Protein AF-A0A392MMM8-F1 (afdb_monomer)

Organism: NCBI:txid97028

pLDDT: mean 89.86, std 9.11, range [58.25, 98.06]

Solvent-accessible surface area (backbone atoms only — not comparable to full-atom values): 5912 Å² total; per-residue (Å²): 142,62,89,81,40,81,84,55,90,75,77,69,60,66,62,48,51,61,77,39,55,97,71,73,77,88,73,66,62,44,59,53,42,71,32,59,6,75,47,90,82,71,50,69,66,60,57,74,60,27,77,35,79,37,63,46,65,84,21,32,67,73,41,87,71,28,51,71,93,57,25,63,80,56,54,78,74,56,62,75,83,40,67,76,53,63,73,45,84,57,84,121

Sequence (92 aa):
MNEDQSIWKSGTLPPGLITFYSTTKSLDKSWHVLGLGYNPSISMDEINNAAVIHYNGNMKPWLDIALNQYKNLWTKYVDSDMEFVQMCNFGL

InterPro domains:
  IPR002495 Glycosyl transferase, family 8 [PF01501] (2-66)
  IPR029044 Nucleotide-diphospho-sugar transferases [G3DSA:3.90.550.10] (1-84)
  IPR029044 Nucleotide-diphospho-sugar transferases [SSF53448] (4-89)
  IPR029993 Plant galacturonosyltransferase GAUT [PTHR32116] (1-90)

Foldseek 3Di:
DCPPCPVHDDDPVVVVCVVCPVNDDDDDCLAEAEDQQPDPPDDVVSVVSHPDYDNPHDQDLQDPSGDPVCNCVPVVPDDPVDPVSVPRPRVD

Radius of gyration: 16.94 Å; Cα contacts (8 Å, |Δi|>4): 90; chains: 1; bounding box: 29×40×47 Å

Secondary structure (DSSP, 8-state):
--TTSSS-SS-SHHHHHHHTTT---PPPGGG-EE-TTT-TT--HHHHHT-S-EE--SS--TTSTTS-HHHHHHHHTTS-TT-HHHHTS----

Mean predicted aligned error: 5.74 Å

Structure (mmCIF, N/CA/C/O backbone):
data_AF-A0A392MMM8-F1
#
_entry.id   AF-A0A392MMM8-F1
#
loop_
_atom_site.group_PDB
_atom_site.id
_atom_site.type_symbol
_atom_site.label_atom_id
_atom_site.label_alt_id
_atom_site.label_comp_id
_atom_site.label_asym_id
_atom_site.label_entity_id
_atom_site.label_seq_id
_atom_site.pdbx_PDB_ins_code
_atom_site.Cartn_x
_atom_site.Cartn_y
_atom_site.Cartn_z
_atom_site.occupancy
_atom_site.B_iso_or_equiv
_atom_site.auth_seq_id
_atom_site.auth_comp_id
_atom_site.auth_asym_id
_atom_site.auth_atom_id
_atom_site.pdbx_PDB_model_num
ATOM 1 N N . MET A 1 1 ? -6.155 25.485 9.460 1.00 67.69 1 MET A N 1
ATOM 2 C CA . MET A 1 1 ? -6.142 24.591 10.652 1.00 67.69 1 MET A CA 1
ATOM 3 C C . MET A 1 1 ? -4.932 23.639 10.709 1.00 67.69 1 MET A C 1
ATOM 5 O O . MET A 1 1 ? -4.704 23.074 11.761 1.00 67.69 1 MET A O 1
ATOM 9 N N . ASN A 1 2 ? -4.123 23.482 9.651 1.00 80.88 2 ASN A N 1
ATOM 10 C CA . ASN A 1 2 ? -2.811 22.802 9.705 1.00 80.88 2 ASN A CA 1
ATOM 11 C C . ASN A 1 2 ? -1.913 23.355 8.580 1.00 80.88 2 ASN A C 1
ATOM 13 O O . ASN A 1 2 ? -1.469 22.618 7.705 1.00 80.88 2 ASN A O 1
ATOM 17 N N . GLU A 1 3 ? -1.783 24.682 8.514 1.00 78.94 3 GLU A N 1
ATOM 18 C CA . GLU A 1 3 ? -1.109 25.374 7.398 1.00 78.94 3 GLU A CA 1
ATOM 19 C C . GLU A 1 3 ? 0.405 25.142 7.390 1.00 78.94 3 GLU A C 1
ATOM 21 O O . GLU A 1 3 ? 1.014 25.083 6.328 1.00 78.94 3 GLU A O 1
ATOM 26 N N . ASP A 1 4 ? 0.995 24.931 8.564 1.00 85.31 4 ASP A N 1
ATOM 27 C CA . ASP A 1 4 ? 2.424 24.696 8.773 1.00 85.31 4 ASP A CA 1
ATOM 28 C C . ASP A 1 4 ? 2.791 23.206 8.921 1.00 85.31 4 ASP A C 1
ATOM 30 O O . ASP A 1 4 ? 3.949 22.878 9.165 1.00 8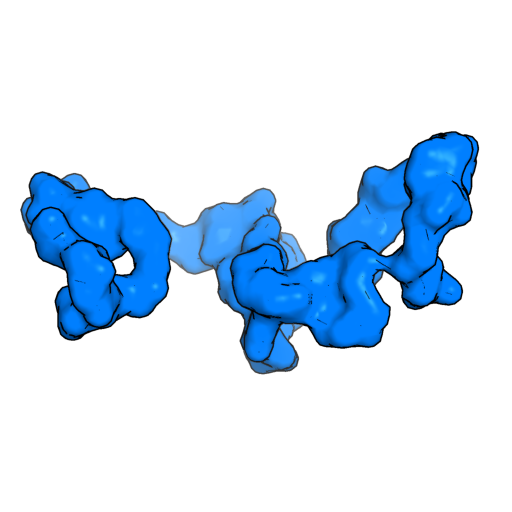5.31 4 ASP A O 1
ATOM 34 N N . GLN A 1 5 ? 1.818 22.293 8.781 1.00 76.44 5 GLN A N 1
ATOM 35 C CA . GLN A 1 5 ? 1.980 20.845 8.997 1.00 76.44 5 GLN A CA 1
ATOM 36 C C . GLN A 1 5 ? 2.503 20.460 10.395 1.00 76.44 5 GLN A C 1
ATOM 38 O O . GLN A 1 5 ? 3.009 19.348 10.585 1.00 76.44 5 GLN A O 1
ATOM 43 N N . SER A 1 6 ? 2.365 21.347 11.386 1.00 80.06 6 SER A N 1
ATOM 44 C CA . SER A 1 6 ? 2.838 21.108 12.756 1.00 80.06 6 SER A CA 1
ATOM 45 C C . SER A 1 6 ? 2.041 20.026 13.487 1.00 80.06 6 SER A C 1
ATOM 47 O O . SER A 1 6 ? 2.577 19.357 14.371 1.00 80.06 6 SER A O 1
ATOM 49 N N . ILE A 1 7 ? 0.777 19.818 13.104 1.00 74.19 7 ILE A N 1
ATOM 50 C CA . ILE A 1 7 ? -0.135 18.889 13.780 1.00 74.19 7 ILE A CA 1
ATOM 51 C C . ILE A 1 7 ? -0.135 17.518 13.088 1.00 74.19 7 ILE A C 1
ATOM 53 O O . ILE A 1 7 ? -0.198 16.480 13.747 1.00 74.19 7 ILE A O 1
ATOM 57 N N . TRP A 1 8 ? -0.026 17.486 11.755 1.00 76.00 8 TRP A N 1
ATOM 58 C CA . TRP A 1 8 ? 0.169 16.255 10.981 1.00 76.00 8 TRP A CA 1
ATOM 59 C C . TRP A 1 8 ? 0.845 16.520 9.634 1.00 76.00 8 TRP A C 1
ATOM 61 O O . TRP A 1 8 ? 0.626 17.550 8.996 1.00 76.00 8 TRP A O 1
ATOM 71 N N . LYS A 1 9 ? 1.627 15.535 9.169 1.00 65.56 9 LYS A N 1
ATOM 72 C CA . LYS A 1 9 ? 2.445 15.648 7.950 1.00 65.56 9 LYS A CA 1
ATOM 73 C C . LYS A 1 9 ? 1.652 15.529 6.643 1.00 65.56 9 LYS A C 1
ATOM 75 O O . LYS A 1 9 ? 2.071 16.097 5.644 1.00 65.56 9 LYS A O 1
ATOM 80 N N . SER A 1 10 ? 0.539 14.783 6.608 1.00 66.62 10 SER A N 1
ATOM 81 C CA . SER A 1 10 ? -0.339 14.694 5.426 1.00 66.62 10 SER A CA 1
ATOM 82 C C . SER A 1 10 ? -1.618 13.884 5.684 1.00 66.62 10 SER A C 1
ATOM 84 O O . SER A 1 10 ? -1.679 13.099 6.630 1.00 66.62 10 SER A O 1
ATOM 86 N N . GLY A 1 11 ? -2.600 14.025 4.787 1.00 69.69 11 GLY A N 1
ATOM 87 C CA . GLY A 1 11 ? -3.802 13.188 4.714 1.00 69.69 11 GLY A CA 1
ATOM 88 C C . GLY A 1 11 ? -5.016 13.714 5.485 1.00 69.69 11 GLY A C 1
ATOM 89 O O . GLY A 1 11 ? -4.911 14.526 6.400 1.00 69.69 11 GLY A O 1
ATOM 90 N N . THR A 1 12 ? -6.196 13.225 5.104 1.00 72.06 12 THR A N 1
ATOM 91 C CA . THR A 1 12 ? -7.490 13.534 5.744 1.00 72.06 12 THR A CA 1
ATOM 92 C C . THR A 1 12 ? -7.772 12.673 6.977 1.00 72.06 12 THR A C 1
ATOM 94 O O . THR A 1 12 ? -8.730 12.928 7.706 1.00 72.06 12 THR A O 1
ATOM 97 N N . LEU A 1 13 ? -6.930 11.665 7.230 1.00 81.94 13 LEU A N 1
ATOM 98 C CA . LEU A 1 13 ? -7.124 10.696 8.303 1.00 81.94 13 LEU A CA 1
ATOM 99 C C . LEU A 1 13 ? -7.069 11.330 9.707 1.00 81.94 13 LEU A C 1
ATOM 101 O O . LEU A 1 13 ? -7.980 11.053 10.485 1.00 81.94 13 LEU A O 1
ATOM 105 N N . PRO A 1 14 ? -6.095 12.202 10.054 1.00 84.88 14 PRO A N 1
ATOM 106 C CA . PRO A 1 14 ? -6.047 12.786 11.396 1.00 84.88 14 PRO A CA 1
ATOM 107 C C . PRO A 1 14 ? -7.270 13.662 11.728 1.00 84.88 14 PRO A C 1
ATOM 109 O O . PRO A 1 14 ? -7.874 13.428 12.774 1.00 84.88 14 PRO A O 1
ATOM 112 N N . PRO A 1 15 ? -7.726 14.586 10.851 1.00 85.88 15 PRO A N 1
ATOM 113 C CA . PRO A 1 15 ? -8.984 15.302 11.067 1.00 85.88 15 PRO A CA 1
ATOM 114 C C . PRO A 1 15 ? -10.193 14.376 11.221 1.00 85.88 15 PRO A C 1
ATOM 116 O O . PRO A 1 15 ? -10.984 14.564 12.139 1.00 85.88 15 PRO A O 1
ATOM 119 N N . GLY A 1 16 ? -10.314 13.347 10.372 1.00 87.62 16 GLY A N 1
ATOM 120 C CA . GLY A 1 16 ? -11.420 12.390 10.450 1.00 87.62 16 GLY A CA 1
ATOM 121 C C . GLY A 1 16 ? -11.462 11.639 11.784 1.00 87.62 16 GLY A C 1
ATOM 122 O O . GLY A 1 16 ? -12.523 11.523 12.390 1.00 87.62 16 GLY A O 1
ATOM 123 N N . LEU A 1 17 ? -10.311 11.187 12.289 1.00 87.62 17 LEU A N 1
ATOM 124 C CA . LEU A 1 17 ? -10.228 10.507 13.587 1.00 87.62 17 LEU A CA 1
ATOM 125 C C . LEU A 1 17 ? -10.608 11.417 14.763 1.00 87.62 17 LEU A C 1
ATOM 127 O O . LEU A 1 17 ? -11.186 10.930 15.731 1.00 87.62 17 LEU A O 1
ATOM 131 N N . ILE A 1 18 ? -10.316 12.719 14.679 1.00 89.00 18 ILE A N 1
ATOM 132 C CA . ILE A 1 18 ? -10.749 13.703 15.683 1.00 89.00 18 ILE A CA 1
ATOM 133 C C . ILE A 1 18 ? -12.266 13.907 15.600 1.00 89.00 18 ILE A C 1
ATOM 135 O O . ILE A 1 18 ? -12.943 13.853 16.624 1.00 89.00 18 ILE A O 1
ATOM 139 N N . THR A 1 19 ? -12.811 14.106 14.395 1.00 92.56 19 THR A N 1
ATOM 140 C CA . THR A 1 19 ? -14.258 14.281 14.181 1.00 92.56 19 THR A CA 1
ATOM 141 C C . THR A 1 19 ? -15.062 13.091 14.700 1.00 92.56 19 THR A C 1
ATOM 143 O O . THR A 1 19 ? -16.108 13.284 15.313 1.00 92.56 19 THR A O 1
ATOM 146 N N . PHE A 1 20 ? -14.561 11.872 14.493 1.00 92.25 20 PHE A N 1
ATOM 147 C CA . PHE A 1 20 ? -15.202 10.631 14.931 1.00 92.25 20 PHE A CA 1
ATOM 148 C C . PHE A 1 20 ? -14.561 10.044 16.193 1.00 92.25 20 PHE A C 1
ATOM 150 O O . PHE A 1 20 ? -14.612 8.830 16.420 1.00 92.25 20 PHE A O 1
ATOM 157 N N . TYR A 1 21 ? -13.951 10.877 17.038 1.00 91.06 21 TYR A N 1
ATOM 158 C CA . TYR A 1 21 ? -13.380 10.399 18.292 1.00 91.06 21 TYR A CA 1
ATOM 159 C C . TYR A 1 21 ? -14.438 9.630 19.099 1.00 91.06 21 TYR A C 1
ATOM 161 O O . TYR A 1 21 ? -15.610 10.002 19.099 1.00 91.06 21 TYR A O 1
ATOM 169 N N . SER A 1 22 ? -14.024 8.502 19.688 1.00 93.88 22 SER A N 1
ATOM 170 C CA . SER A 1 22 ? -14.865 7.517 20.397 1.00 93.88 22 SER A CA 1
ATOM 171 C C . SER A 1 22 ? -16.084 6.952 19.643 1.00 93.88 22 SER A C 1
ATOM 173 O O . SER A 1 22 ? -16.849 6.184 20.223 1.00 93.88 22 SER A O 1
ATOM 175 N N . THR A 1 23 ? -16.244 7.250 18.350 1.00 95.75 23 THR A N 1
ATOM 176 C CA . THR A 1 23 ? -17.353 6.767 17.503 1.00 95.75 23 THR A CA 1
ATOM 177 C C . THR A 1 23 ? -16.871 5.913 16.326 1.00 95.75 23 THR A C 1
ATOM 179 O O . THR A 1 23 ? -17.634 5.601 15.414 1.00 95.75 23 THR A O 1
ATOM 182 N N . THR A 1 24 ? -15.606 5.483 16.354 1.00 93.00 24 THR A N 1
ATOM 183 C CA . THR A 1 24 ? -15.026 4.563 15.368 1.00 93.00 24 THR A CA 1
ATOM 184 C C . THR A 1 24 ? -15.128 3.106 15.815 1.00 93.00 24 THR A C 1
AT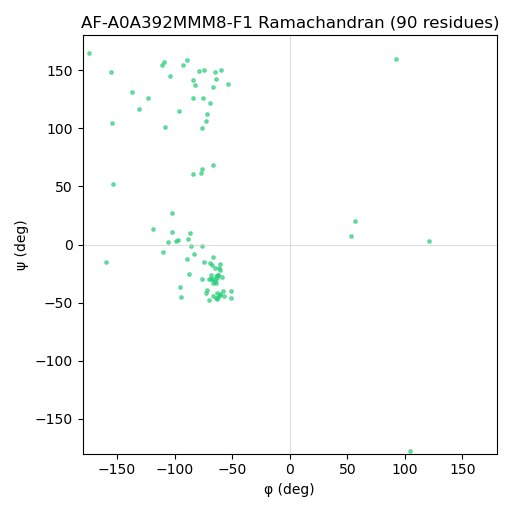OM 186 O O . THR A 1 24 ? -15.166 2.790 17.004 1.00 93.00 24 THR A O 1
ATOM 189 N N . LYS A 1 25 ? -15.133 2.192 14.839 1.00 92.56 25 LYS A N 1
ATOM 190 C CA . LYS A 1 25 ? -15.015 0.748 15.060 1.00 92.56 25 LYS A CA 1
ATOM 191 C C . LYS A 1 25 ? -13.823 0.224 14.272 1.00 92.56 25 LYS A C 1
ATOM 193 O O . LYS A 1 25 ? -13.752 0.433 13.064 1.00 92.56 25 LYS A O 1
ATOM 198 N N . SER A 1 26 ? -12.906 -0.467 14.948 1.00 91.81 26 SER A N 1
ATOM 199 C CA . SER A 1 26 ? -11.797 -1.128 14.258 1.00 91.81 26 SER A CA 1
ATOM 200 C C . SER A 1 26 ? -12.326 -2.269 13.396 1.00 91.81 26 SER A C 1
ATOM 202 O O . SER A 1 26 ? -13.155 -3.063 13.847 1.00 91.81 26 SER A O 1
ATOM 204 N N . LEU A 1 27 ? -11.819 -2.360 12.170 1.00 92.69 27 LEU A N 1
ATOM 205 C CA . LEU A 1 27 ? -11.978 -3.538 11.326 1.00 92.69 27 LEU A CA 1
ATOM 206 C C . LEU A 1 27 ? -10.826 -4.511 11.581 1.00 92.69 27 LEU A C 1
ATOM 208 O O . LEU A 1 27 ? -9.771 -4.120 12.088 1.00 92.69 27 LEU A O 1
ATOM 212 N N . ASP A 1 28 ? -11.050 -5.779 11.243 1.00 95.69 28 ASP A N 1
ATOM 213 C CA . ASP A 1 28 ? -9.973 -6.762 11.204 1.00 95.69 28 ASP A CA 1
ATOM 214 C C . ASP A 1 28 ? -8.952 -6.371 10.126 1.00 95.69 28 ASP A C 1
ATOM 216 O O . ASP A 1 28 ? -9.323 -5.866 9.064 1.00 95.69 28 ASP A O 1
ATOM 220 N N . LYS A 1 29 ? -7.662 -6.593 10.392 1.00 91.31 29 LYS A N 1
ATOM 221 C CA . LYS A 1 29 ? -6.581 -6.185 9.482 1.00 91.31 29 LYS A CA 1
ATOM 222 C C . LYS A 1 29 ? -6.650 -6.885 8.123 1.00 91.31 29 LYS A C 1
ATOM 224 O O . LYS A 1 29 ? -6.207 -6.300 7.139 1.00 91.31 29 LYS A O 1
ATOM 229 N N . SER A 1 30 ? -7.243 -8.077 8.048 1.00 96.00 30 SER A N 1
ATOM 230 C CA . SER A 1 30 ? -7.480 -8.772 6.776 1.00 96.00 30 SER A CA 1
ATOM 231 C C . SER A 1 30 ? -8.379 -7.980 5.822 1.00 96.00 30 SER A C 1
ATOM 233 O O . SER A 1 30 ? -8.295 -8.165 4.615 1.00 96.00 30 SER A O 1
ATOM 235 N N . TRP A 1 31 ? -9.194 -7.033 6.296 1.00 97.75 31 TRP A N 1
ATOM 236 C CA . TRP A 1 31 ? -9.967 -6.185 5.384 1.00 97.75 31 TRP A CA 1
ATOM 237 C C . TRP A 1 31 ? -9.083 -5.267 4.542 1.00 97.75 31 TRP A C 1
ATOM 239 O O . TRP A 1 31 ? -9.430 -4.960 3.400 1.00 97.75 31 TRP A O 1
ATOM 249 N N . HIS A 1 32 ? -7.957 -4.807 5.094 1.00 96.88 32 HIS A N 1
ATOM 250 C CA . HIS A 1 32 ? -7.121 -3.811 4.440 1.00 96.88 32 HIS A CA 1
ATOM 251 C C . HIS A 1 32 ? -5.662 -3.890 4.897 1.00 96.88 32 HIS A C 1
ATOM 253 O O . HIS A 1 32 ? -5.296 -3.395 5.964 1.00 96.88 32 HIS A O 1
ATOM 259 N N . VAL A 1 33 ? -4.810 -4.442 4.034 1.00 97.38 33 VAL A N 1
ATOM 260 C CA . VAL A 1 33 ? -3.357 -4.453 4.228 1.00 97.38 33 VAL A CA 1
ATOM 261 C C . VAL A 1 33 ? -2.739 -3.282 3.471 1.00 97.38 33 VAL A C 1
ATOM 263 O O . VAL A 1 33 ? -2.775 -3.201 2.244 1.00 97.38 33 VAL A O 1
ATOM 266 N N . LEU A 1 34 ? -2.161 -2.348 4.216 1.00 95.00 34 LEU A N 1
ATOM 267 C CA . LEU A 1 34 ? -1.445 -1.187 3.699 1.00 95.00 34 LEU A CA 1
ATOM 268 C C . LEU A 1 34 ? 0.060 -1.312 3.946 1.00 95.00 34 LEU A C 1
ATOM 270 O O . LEU A 1 34 ? 0.500 -1.968 4.884 1.00 95.00 34 LEU A O 1
ATOM 274 N N .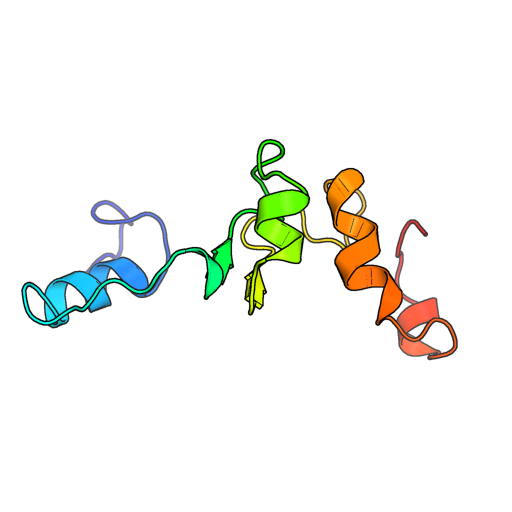 GLY A 1 35 ? 0.839 -0.607 3.140 1.00 95.56 35 GLY A N 1
ATOM 275 C CA . GLY A 1 35 ? 2.274 -0.394 3.309 1.00 95.56 35 GLY A CA 1
ATOM 276 C C . GLY A 1 35 ? 3.097 -0.897 2.132 1.00 95.56 35 GLY A C 1
ATOM 277 O O . GLY A 1 35 ? 4.316 -0.779 2.163 1.00 95.56 35 GLY A O 1
ATOM 278 N N . LEU A 1 36 ? 2.470 -1.415 1.071 1.00 97.19 36 LEU A N 1
ATOM 279 C CA . LEU A 1 36 ? 3.191 -2.071 -0.026 1.00 97.19 36 LEU A CA 1
ATOM 280 C C . LEU A 1 36 ? 4.083 -1.109 -0.837 1.00 97.19 36 LEU A C 1
ATOM 282 O O . LEU A 1 36 ? 4.893 -1.563 -1.636 1.00 97.19 36 LEU A O 1
ATOM 286 N N . GLY A 1 37 ? 3.969 0.209 -0.638 1.00 96.50 37 GLY A N 1
ATOM 287 C CA . GLY A 1 37 ? 4.843 1.213 -1.255 1.00 96.50 37 GLY A CA 1
ATOM 288 C C . GLY A 1 37 ? 5.931 1.783 -0.335 1.00 96.50 37 GLY A C 1
ATOM 289 O O . GLY A 1 37 ? 6.523 2.804 -0.694 1.00 96.50 37 GLY A O 1
ATOM 290 N N . TYR A 1 38 ? 6.170 1.203 0.851 1.00 96.00 38 TYR A N 1
ATOM 291 C CA . TYR A 1 38 ? 7.309 1.576 1.717 1.00 96.00 38 TYR A CA 1
ATOM 292 C C . TYR A 1 38 ? 7.727 0.533 2.771 1.00 96.00 38 TYR A C 1
ATOM 294 O O . TYR A 1 38 ? 8.797 0.680 3.355 1.00 96.00 38 TYR A O 1
ATOM 302 N N . ASN A 1 39 ? 6.909 -0.479 3.073 1.00 96.94 39 ASN A N 1
ATOM 303 C CA . ASN A 1 39 ? 7.166 -1.462 4.126 1.00 96.94 39 ASN A CA 1
ATOM 304 C C . ASN A 1 39 ? 7.522 -2.839 3.527 1.00 96.94 39 ASN A C 1
ATOM 306 O O . ASN A 1 39 ? 6.621 -3.590 3.136 1.00 96.94 39 ASN A O 1
ATOM 310 N N . PRO A 1 40 ? 8.812 -3.215 3.477 1.00 95.75 40 PRO A N 1
ATOM 311 C CA . PRO A 1 40 ? 9.243 -4.502 2.935 1.00 95.75 40 PRO A CA 1
ATOM 312 C C . PRO A 1 40 ? 8.992 -5.690 3.881 1.00 95.75 40 PRO A C 1
ATOM 314 O O . PRO A 1 40 ? 9.299 -6.819 3.515 1.00 95.75 40 PRO A O 1
ATOM 317 N N . SER A 1 41 ? 8.445 -5.467 5.079 1.00 97.12 41 SER A N 1
ATOM 318 C CA . SER A 1 41 ? 8.264 -6.516 6.092 1.00 97.12 41 SER A CA 1
ATOM 319 C C . SER A 1 41 ? 6.862 -7.134 6.116 1.00 97.12 41 SER A C 1
ATOM 321 O O . SER A 1 41 ? 6.579 -7.936 7.001 1.00 97.12 41 SER A O 1
ATOM 323 N N . ILE A 1 42 ? 5.968 -6.751 5.199 1.00 97.19 42 ILE A N 1
ATOM 324 C CA . ILE A 1 42 ? 4.616 -7.322 5.112 1.00 97.19 42 ILE A CA 1
ATOM 325 C C . ILE A 1 42 ? 4.723 -8.711 4.491 1.00 97.19 42 ILE A C 1
ATOM 327 O O . ILE A 1 42 ? 5.292 -8.883 3.411 1.00 97.19 42 ILE A O 1
ATOM 331 N N . SER A 1 43 ? 4.176 -9.708 5.177 1.00 96.75 43 SER A N 1
ATOM 332 C CA . SER A 1 43 ? 4.258 -11.089 4.710 1.00 96.75 43 SER A CA 1
ATOM 333 C C . SER A 1 43 ? 3.319 -11.343 3.526 1.00 96.75 43 SER A C 1
ATOM 335 O O . SER A 1 43 ? 2.241 -10.754 3.414 1.00 96.75 43 SER A O 1
ATOM 337 N N . MET A 1 44 ? 3.699 -12.276 2.650 1.00 96.38 44 MET A N 1
ATOM 338 C CA . MET A 1 44 ? 2.805 -12.724 1.578 1.00 96.38 44 MET A CA 1
ATOM 339 C C . MET A 1 44 ? 1.552 -13.420 2.123 1.00 96.38 44 MET A C 1
ATOM 341 O O . MET A 1 44 ? 0.506 -13.343 1.490 1.00 96.38 44 MET A O 1
ATOM 345 N N . ASP A 1 45 ? 1.624 -14.035 3.305 1.00 97.38 45 ASP A N 1
ATOM 346 C CA . ASP A 1 45 ? 0.463 -14.643 3.959 1.00 97.38 45 ASP A CA 1
ATOM 347 C C . ASP A 1 45 ? -0.567 -13.588 4.374 1.00 97.38 45 ASP A C 1
ATOM 349 O O . ASP A 1 45 ? -1.755 -13.752 4.101 1.00 97.38 45 ASP A O 1
ATOM 353 N N . GLU A 1 46 ? -0.139 -12.470 4.968 1.00 97.12 46 GLU A N 1
ATOM 354 C CA . GLU A 1 46 ? -1.037 -11.343 5.259 1.00 97.12 46 GLU A CA 1
ATOM 355 C C . GLU A 1 46 ? -1.665 -10.782 3.979 1.00 97.12 46 GLU A C 1
ATOM 357 O O . GLU A 1 46 ? -2.864 -10.515 3.951 1.00 97.12 46 GLU A O 1
ATOM 362 N N . ILE A 1 47 ? -0.876 -10.646 2.909 1.00 97.62 47 ILE A N 1
ATOM 363 C CA . ILE A 1 47 ? -1.339 -10.170 1.597 1.00 97.62 47 ILE A CA 1
ATOM 364 C C . ILE A 1 47 ? -2.380 -11.116 0.990 1.00 97.62 47 ILE A C 1
ATOM 366 O O . ILE A 1 47 ? -3.405 -10.657 0.492 1.00 97.62 47 ILE A O 1
ATOM 370 N N . ASN A 1 48 ? -2.138 -12.425 1.031 1.00 96.62 48 ASN A N 1
ATOM 371 C CA . ASN A 1 48 ? -3.033 -13.429 0.453 1.00 96.62 48 ASN A CA 1
ATOM 372 C C . ASN A 1 48 ? -4.359 -13.534 1.216 1.00 96.62 48 ASN A C 1
ATOM 374 O O . ASN A 1 48 ? -5.383 -13.853 0.617 1.00 96.62 48 ASN A O 1
ATOM 378 N N . ASN A 1 49 ? -4.346 -13.253 2.520 1.00 97.38 49 ASN A N 1
ATOM 379 C CA . ASN A 1 49 ? -5.549 -13.209 3.349 1.00 97.38 49 ASN A CA 1
ATOM 380 C C . ASN A 1 49 ? -6.258 -11.842 3.312 1.00 97.38 49 ASN A C 1
ATOM 382 O O . ASN A 1 49 ? -7.291 -11.679 3.962 1.00 97.38 49 ASN A O 1
ATOM 386 N N . ALA A 1 50 ? -5.721 -10.856 2.586 1.00 97.94 50 ALA A N 1
ATOM 387 C CA . ALA A 1 50 ? -6.289 -9.520 2.534 1.00 97.94 50 ALA A CA 1
ATOM 388 C C . ALA A 1 50 ? -7.442 -9.415 1.525 1.00 97.94 50 ALA A C 1
ATOM 390 O O . ALA A 1 50 ? -7.327 -9.854 0.382 1.00 97.94 50 ALA A O 1
ATOM 391 N N . ALA A 1 51 ? -8.523 -8.730 1.901 1.00 98.06 51 ALA A N 1
ATOM 392 C CA . ALA A 1 51 ? -9.577 -8.341 0.967 1.00 98.06 51 ALA A CA 1
ATOM 393 C C . ALA A 1 51 ? -9.106 -7.216 0.028 1.00 98.06 51 ALA A C 1
ATOM 395 O O . ALA A 1 51 ? -9.425 -7.214 -1.160 1.00 98.06 51 ALA A O 1
ATOM 396 N N . VAL A 1 52 ? -8.336 -6.258 0.558 1.00 97.50 52 VAL A N 1
ATOM 397 C CA . VAL A 1 52 ? -7.758 -5.144 -0.203 1.00 97.50 52 VAL A CA 1
ATOM 398 C C . VAL A 1 52 ? -6.309 -4.925 0.214 1.00 97.50 52 VAL A C 1
ATOM 400 O O . VAL A 1 52 ? -6.009 -4.779 1.400 1.00 97.50 52 VAL A O 1
ATOM 403 N N . ILE A 1 53 ? -5.416 -4.820 -0.770 1.00 97.31 53 ILE A N 1
ATOM 404 C CA . ILE A 1 53 ? -4.031 -4.382 -0.573 1.00 97.31 53 ILE A CA 1
ATOM 405 C C . ILE A 1 53 ? -3.842 -2.945 -1.058 1.00 97.31 53 ILE A C 1
ATOM 407 O O . ILE A 1 53 ? -4.440 -2.525 -2.049 1.00 97.31 53 ILE A O 1
ATOM 411 N N . HIS A 1 54 ? -2.997 -2.175 -0.376 1.00 96.38 54 HIS A N 1
ATOM 412 C CA . HIS A 1 54 ? -2.760 -0.772 -0.704 1.00 96.38 54 HIS A CA 1
ATOM 413 C C . HIS A 1 54 ? -1.263 -0.463 -0.781 1.00 96.38 54 HIS A C 1
ATOM 415 O O . HIS A 1 54 ? -0.537 -0.475 0.214 1.00 96.38 54 HIS A O 1
ATOM 421 N N . TYR A 1 55 ? -0.824 -0.087 -1.982 1.00 96.50 55 TYR A N 1
ATOM 422 C CA . TYR A 1 55 ? 0.476 0.531 -2.243 1.00 96.50 55 TYR A CA 1
ATOM 423 C C . TYR A 1 55 ? 0.488 2.005 -1.822 1.00 96.50 55 TYR A C 1
ATOM 425 O O . TYR A 1 55 ? 0.573 2.898 -2.66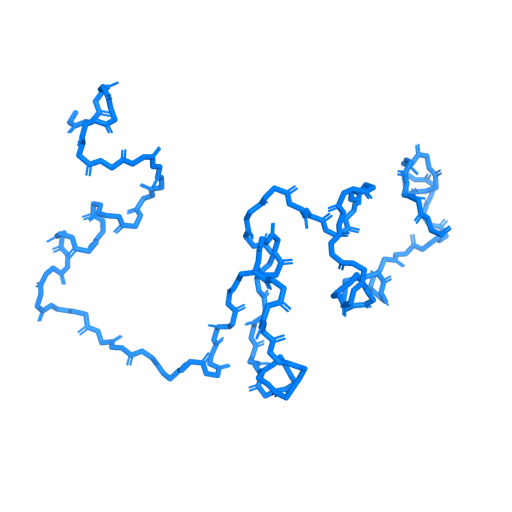3 1.00 96.50 55 TYR A O 1
ATOM 433 N N . ASN A 1 56 ? 0.352 2.307 -0.536 1.00 91.12 56 ASN A N 1
ATOM 434 C CA . ASN A 1 56 ? 0.637 3.648 -0.017 1.00 91.12 56 ASN A CA 1
ATOM 435 C C . ASN A 1 56 ? 2.155 3.832 0.137 1.00 91.12 56 ASN A C 1
ATOM 437 O O . ASN A 1 56 ? 2.877 2.870 0.377 1.00 91.12 56 ASN A O 1
ATOM 441 N N . GLY A 1 57 ? 2.633 5.067 -0.020 1.00 91.69 57 GLY A N 1
ATOM 442 C CA . GLY A 1 57 ? 4.062 5.391 -0.077 1.00 91.69 57 GLY A CA 1
ATOM 443 C C . GLY A 1 57 ? 4.569 5.700 -1.481 1.00 91.69 57 GLY A C 1
ATOM 444 O O . GLY A 1 57 ? 3.799 5.736 -2.443 1.00 91.69 57 GLY A O 1
ATOM 445 N N . ASN A 1 58 ? 5.875 5.943 -1.568 1.00 94.25 58 ASN A N 1
ATOM 446 C CA . ASN A 1 58 ? 6.531 6.449 -2.774 1.00 94.25 58 ASN A CA 1
ATOM 447 C C . ASN A 1 58 ? 6.960 5.330 -3.735 1.00 94.25 58 ASN A C 1
ATOM 449 O O . ASN A 1 58 ? 7.051 5.571 -4.934 1.00 94.25 58 ASN A O 1
ATOM 453 N N . MET A 1 59 ? 7.192 4.108 -3.243 1.00 95.50 59 MET A N 1
ATOM 454 C CA . MET A 1 59 ? 7.669 2.967 -4.038 1.00 95.50 59 MET A CA 1
ATOM 455 C C . MET A 1 59 ? 6.501 2.254 -4.730 1.00 95.50 59 MET A C 1
ATOM 457 O O . MET A 1 59 ? 6.191 1.095 -4.452 1.00 95.50 59 MET A O 1
ATOM 461 N N . LYS A 1 60 ? 5.785 2.986 -5.588 1.00 95.00 60 LYS A N 1
ATOM 462 C CA . LYS A 1 60 ? 4.631 2.469 -6.336 1.00 95.00 60 LYS A CA 1
ATOM 463 C C . LYS A 1 60 ? 5.056 1.371 -7.323 1.00 95.00 60 LYS A C 1
ATOM 465 O O . LYS A 1 60 ? 6.145 1.475 -7.877 1.00 95.00 60 LYS A O 1
ATOM 470 N N . PRO A 1 61 ? 4.201 0.367 -7.609 1.00 93.50 61 PRO A N 1
ATOM 471 C CA . PRO A 1 61 ? 4.587 -0.801 -8.410 1.00 93.50 61 PRO A CA 1
ATOM 472 C C . PRO A 1 61 ? 4.888 -0.480 -9.884 1.00 93.50 61 PRO A C 1
ATOM 474 O O . PRO A 1 61 ? 5.547 -1.267 -10.556 1.00 93.50 61 PRO A O 1
ATOM 477 N N . TRP A 1 62 ? 4.440 0.679 -10.373 1.00 91.31 62 TRP A N 1
ATOM 478 C CA . TRP A 1 62 ? 4.723 1.197 -11.715 1.00 91.31 62 TRP A CA 1
ATOM 479 C C . TRP A 1 62 ? 6.003 2.041 -11.818 1.00 91.31 62 TRP A C 1
ATOM 481 O O . TRP A 1 62 ? 6.257 2.623 -12.867 1.00 91.31 62 TRP A O 1
ATOM 491 N N . LEU A 1 63 ? 6.785 2.162 -10.744 1.00 91.94 63 LEU A N 1
ATOM 492 C CA . LEU A 1 63 ? 8.033 2.927 -10.728 1.00 91.94 63 LEU A CA 1
ATOM 493 C C . LEU A 1 63 ? 9.237 1.990 -10.604 1.00 91.94 63 LEU A C 1
ATOM 495 O O . LEU A 1 63 ? 9.144 0.924 -9.998 1.00 91.94 63 LEU A O 1
ATOM 499 N N . ASP A 1 64 ? 10.398 2.432 -11.081 1.00 90.06 64 ASP A N 1
ATOM 500 C CA . ASP A 1 64 ? 11.650 1.660 -10.997 1.00 90.06 64 ASP A CA 1
ATOM 501 C C . ASP A 1 64 ? 12.138 1.448 -9.555 1.00 90.06 64 ASP A C 1
ATOM 503 O O . ASP A 1 64 ? 12.886 0.520 -9.266 1.00 90.06 64 ASP A O 1
ATOM 507 N N . ILE A 1 65 ? 11.674 2.286 -8.626 1.00 9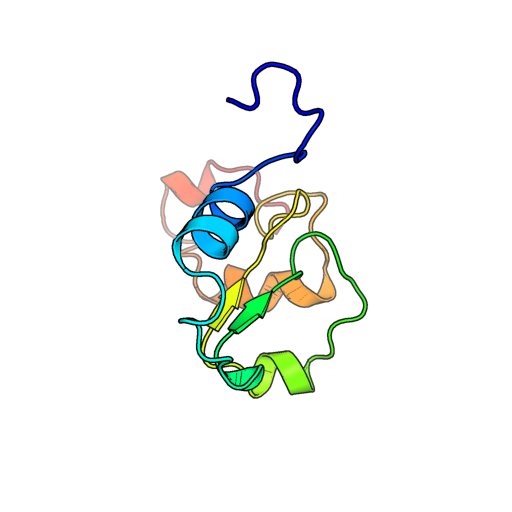2.69 65 ILE A N 1
ATOM 508 C CA . ILE A 1 65 ? 11.971 2.188 -7.191 1.00 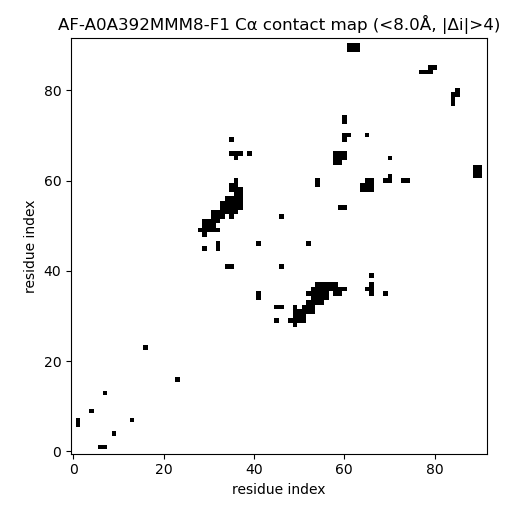92.69 65 ILE A CA 1
ATOM 509 C C . ILE A 1 65 ? 11.003 1.265 -6.432 1.00 92.69 65 ILE A C 1
ATOM 511 O O . ILE A 1 65 ? 10.979 1.287 -5.202 1.00 92.69 65 ILE A O 1
ATOM 515 N N . ALA A 1 66 ? 10.150 0.514 -7.135 1.00 94.25 66 ALA A N 1
ATOM 516 C CA . ALA A 1 66 ? 9.188 -0.396 -6.524 1.00 94.25 66 ALA A CA 1
ATOM 517 C C . ALA A 1 66 ? 9.865 -1.481 -5.672 1.00 94.25 66 ALA A C 1
ATOM 519 O O . ALA A 1 66 ? 10.950 -1.974 -5.977 1.00 94.25 66 ALA A O 1
ATOM 520 N N . LEU A 1 67 ? 9.160 -1.940 -4.636 1.00 95.62 67 LEU A N 1
ATOM 521 C CA . LEU A 1 67 ? 9.549 -3.147 -3.912 1.00 95.62 67 LEU A CA 1
ATOM 522 C C . LEU A 1 67 ? 9.254 -4.376 -4.785 1.00 95.62 67 LEU A C 1
ATOM 524 O O . LEU A 1 67 ? 8.095 -4.767 -4.945 1.00 95.62 67 LEU A O 1
ATOM 528 N N . ASN A 1 68 ? 10.305 -4.992 -5.334 1.00 93.69 68 ASN A N 1
ATOM 529 C CA . ASN A 1 68 ? 10.202 -6.104 -6.291 1.00 93.69 68 ASN A CA 1
ATOM 530 C C . ASN A 1 68 ? 9.292 -7.244 -5.814 1.00 93.69 68 ASN A C 1
ATOM 532 O O . ASN A 1 68 ? 8.490 -7.756 -6.589 1.00 93.69 68 ASN A O 1
ATOM 536 N N . GLN A 1 69 ? 9.354 -7.585 -4.526 1.00 95.25 69 GLN A N 1
ATOM 537 C CA . GLN A 1 69 ? 8.549 -8.645 -3.910 1.00 95.25 69 GLN A CA 1
ATOM 538 C C . GLN A 1 69 ? 7.028 -8.422 -3.973 1.00 95.25 69 GLN A C 1
ATOM 540 O O . GLN A 1 69 ? 6.277 -9.382 -3.841 1.00 95.25 69 GLN A O 1
ATOM 545 N N . TYR A 1 70 ? 6.563 -7.184 -4.177 1.00 96.38 70 TYR A N 1
ATOM 546 C CA . TYR A 1 70 ? 5.135 -6.873 -4.296 1.00 96.38 70 TYR A CA 1
ATOM 547 C C . TYR A 1 70 ? 4.725 -6.469 -5.714 1.00 96.38 70 TYR A C 1
ATOM 549 O O . TYR A 1 70 ? 3.541 -6.255 -5.959 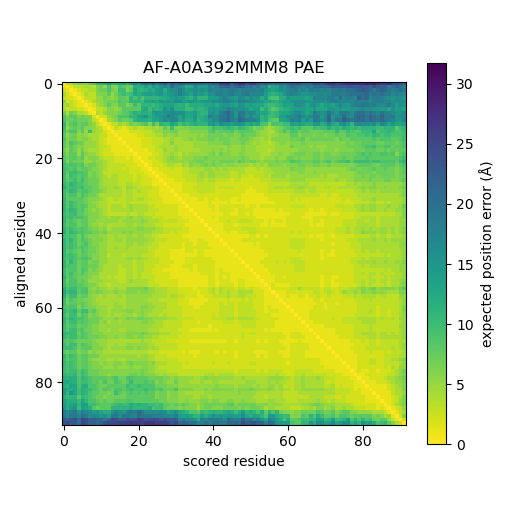1.00 96.38 70 TYR A O 1
ATOM 557 N N . LYS A 1 71 ? 5.662 -6.306 -6.654 1.00 93.88 71 LYS A N 1
ATOM 558 C CA . LYS A 1 71 ? 5.377 -5.732 -7.981 1.00 93.88 71 LYS A CA 1
ATOM 559 C C . LYS A 1 71 ? 4.399 -6.595 -8.787 1.00 93.88 71 LYS A C 1
ATOM 561 O O . LYS A 1 71 ? 3.443 -6.076 -9.363 1.00 93.88 71 LYS A O 1
ATOM 566 N N . ASN A 1 72 ? 4.586 -7.913 -8.729 1.00 94.06 72 ASN A N 1
ATOM 567 C CA . ASN A 1 72 ? 3.772 -8.917 -9.422 1.00 94.06 72 ASN A CA 1
ATOM 568 C C . ASN A 1 72 ? 2.279 -8.879 -9.055 1.00 94.06 72 ASN A C 1
ATOM 570 O O . ASN A 1 72 ? 1.435 -9.251 -9.868 1.00 94.06 72 ASN A O 1
ATOM 574 N N . LEU A 1 73 ? 1.939 -8.435 -7.842 1.00 96.25 73 LEU A N 1
ATOM 575 C CA . LEU A 1 73 ? 0.553 -8.364 -7.380 1.00 96.25 73 LEU A CA 1
ATOM 576 C C . LEU A 1 73 ? -0.269 -7.329 -8.162 1.00 96.25 73 LEU A C 1
ATOM 578 O O . LEU A 1 73 ? -1.472 -7.524 -8.331 1.00 96.25 73 LEU A O 1
ATOM 582 N N . TRP A 1 74 ? 0.376 -6.269 -8.659 1.00 94.44 74 TRP A N 1
ATOM 583 C CA . TRP A 1 74 ? -0.247 -5.256 -9.510 1.00 94.44 74 TRP A CA 1
ATOM 584 C C . TRP A 1 74 ? -0.041 -5.552 -10.997 1.00 94.44 74 TRP A C 1
ATOM 586 O O . TRP A 1 74 ? -1.007 -5.505 -11.757 1.00 94.44 74 TRP A O 1
ATOM 596 N N . THR A 1 75 ? 1.179 -5.913 -11.417 1.00 92.19 75 THR A N 1
ATOM 597 C CA . THR A 1 75 ? 1.500 -6.073 -12.848 1.00 92.19 75 THR A CA 1
ATOM 598 C C . THR A 1 75 ? 0.699 -7.172 -13.539 1.00 92.19 75 THR A C 1
ATOM 600 O O . THR A 1 75 ? 0.432 -7.049 -14.726 1.00 92.19 75 THR A O 1
ATOM 603 N N . LYS A 1 76 ? 0.226 -8.197 -12.815 1.00 93.56 76 LYS A N 1
ATOM 604 C CA . LYS A 1 76 ? -0.666 -9.231 -13.378 1.00 93.56 76 LYS A CA 1
ATOM 605 C C . LYS A 1 76 ? -2.001 -8.703 -13.925 1.00 93.56 76 LYS A C 1
ATOM 607 O O . LYS A 1 76 ? -2.687 -9.434 -14.629 1.00 93.56 76 LYS A O 1
ATOM 612 N N . TYR A 1 77 ? -2.396 -7.485 -13.555 1.00 93.50 77 TYR A N 1
ATOM 613 C CA . TYR A 1 77 ? -3.624 -6.833 -14.021 1.00 93.50 77 TYR A CA 1
ATOM 614 C C . TYR A 1 77 ? -3.357 -5.726 -15.045 1.00 93.50 77 TYR A C 1
ATOM 616 O O . TYR A 1 77 ? -4.290 -5.041 -15.458 1.00 93.50 77 TYR A O 1
ATOM 624 N N . VAL A 1 78 ? -2.096 -5.512 -15.417 1.00 91.75 78 VAL A N 1
ATOM 625 C CA . VAL A 1 78 ? -1.718 -4.511 -16.411 1.00 91.75 78 VAL A CA 1
ATOM 626 C C . VAL A 1 78 ? -1.873 -5.122 -17.792 1.00 91.75 78 VAL A C 1
ATOM 628 O O . VAL A 1 78 ? -1.310 -6.176 -18.073 1.00 91.75 78 VAL A O 1
ATOM 631 N N . ASP A 1 79 ? -2.626 -4.441 -18.647 1.00 92.19 79 ASP A N 1
ATOM 632 C CA . ASP A 1 79 ? -2.762 -4.806 -20.051 1.00 92.19 79 ASP A CA 1
ATOM 633 C C . ASP A 1 79 ? -1.505 -4.378 -20.819 1.00 92.19 79 ASP A C 1
ATOM 635 O O . ASP A 1 79 ? -1.334 -3.203 -21.149 1.00 92.19 79 ASP A O 1
ATOM 639 N N . SER A 1 80 ? -0.606 -5.332 -21.069 1.00 88.06 80 SER A N 1
ATOM 640 C CA . S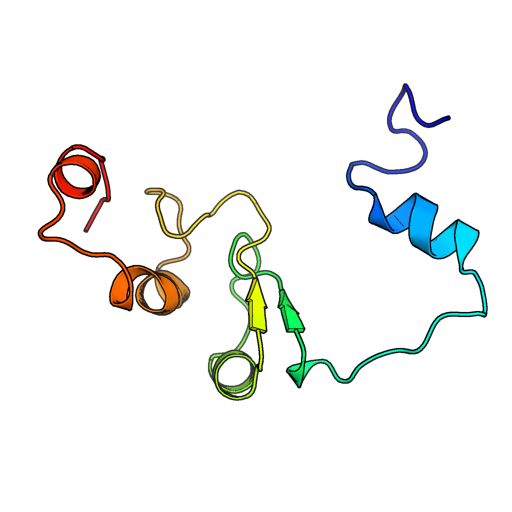ER A 1 80 ? 0.632 -5.100 -21.818 1.00 88.06 80 SER A CA 1
ATOM 641 C C . SER A 1 80 ? 0.404 -4.811 -23.301 1.00 88.06 80 SER A C 1
ATOM 643 O O . SER A 1 80 ? 1.318 -4.311 -23.959 1.00 88.06 80 SER A O 1
ATOM 645 N N . ASP A 1 81 ? -0.781 -5.112 -23.833 1.00 91.62 81 ASP A N 1
ATOM 646 C CA . ASP A 1 81 ? -1.111 -4.904 -25.243 1.00 91.62 81 ASP A CA 1
ATOM 647 C C . ASP A 1 81 ? -1.685 -3.498 -25.489 1.00 91.62 81 ASP A C 1
ATOM 649 O O . ASP A 1 81 ? -1.765 -3.042 -26.632 1.00 91.62 81 ASP A O 1
ATOM 653 N N . MET A 1 82 ? -2.040 -2.768 -24.425 1.00 93.31 82 MET A N 1
ATOM 654 C CA . MET A 1 82 ? -2.518 -1.392 -24.519 1.00 93.31 82 MET A CA 1
ATOM 655 C C . MET A 1 82 ? -1.391 -0.439 -24.949 1.00 93.31 82 MET A C 1
ATOM 657 O O . MET A 1 82 ? -0.406 -0.251 -24.235 1.00 93.31 82 MET A O 1
ATOM 661 N N . GLU A 1 83 ? -1.591 0.263 -26.068 1.00 93.62 83 GLU A N 1
ATOM 662 C CA . GLU A 1 83 ? -0.622 1.212 -26.646 1.00 93.62 83 GLU A CA 1
ATOM 663 C C . GLU A 1 83 ? -0.109 2.241 -25.620 1.00 93.62 83 GLU A C 1
ATOM 665 O O . GLU A 1 83 ? 1.094 2.443 -25.470 1.00 93.62 83 GLU A O 1
ATOM 670 N N . PHE A 1 84 ? -1.007 2.836 -24.829 1.00 89.75 84 PHE A N 1
ATOM 671 C CA . PHE A 1 84 ? -0.633 3.818 -23.804 1.00 89.75 84 PHE A CA 1
ATOM 672 C C . PHE A 1 84 ?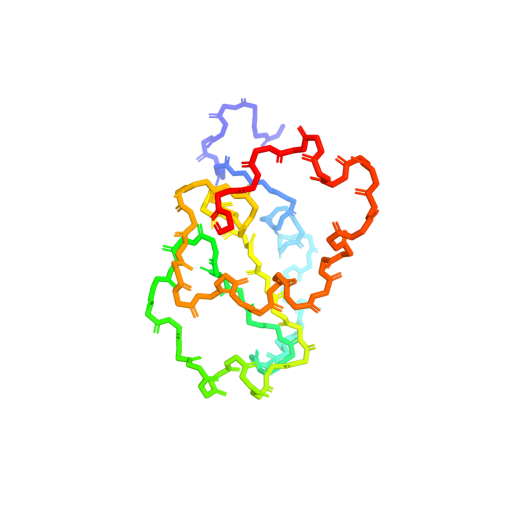 0.230 3.229 -22.678 1.00 89.75 84 PHE A C 1
ATOM 674 O O . PHE A 1 84 ? 1.069 3.932 -22.112 1.00 89.75 84 PHE A O 1
ATOM 681 N N . VAL A 1 85 ? 0.037 1.948 -22.347 1.00 88.94 85 VAL A N 1
ATOM 682 C CA . VAL A 1 85 ? 0.846 1.236 -21.348 1.00 88.94 85 VAL A CA 1
ATOM 683 C C . VAL A 1 85 ? 2.236 0.963 -21.916 1.00 88.94 85 VAL A C 1
ATOM 685 O O . VAL A 1 85 ? 3.225 1.191 -21.228 1.00 88.94 85 VAL A O 1
ATOM 688 N N . GLN A 1 86 ? 2.336 0.565 -23.184 1.00 87.56 86 GLN A N 1
ATOM 689 C CA . GLN A 1 86 ? 3.624 0.329 -23.848 1.00 87.56 86 GLN A CA 1
ATOM 690 C C . GLN A 1 86 ? 4.481 1.596 -23.967 1.00 87.56 86 GLN A C 1
ATOM 692 O O . GLN A 1 86 ? 5.707 1.519 -23.956 1.00 87.56 86 GLN A O 1
ATOM 697 N N . MET A 1 87 ? 3.851 2.770 -24.046 1.00 89.12 87 MET A N 1
ATOM 698 C CA . MET A 1 87 ? 4.555 4.056 -24.050 1.00 89.12 87 MET A CA 1
ATOM 699 C C . MET A 1 87 ? 5.106 4.464 -22.676 1.00 89.12 87 MET A C 1
ATOM 701 O O . MET A 1 87 ? 5.913 5.391 -22.585 1.00 89.12 87 MET A O 1
ATOM 705 N N . CYS A 1 88 ? 4.660 3.820 -21.599 1.00 84.62 88 CYS A N 1
ATOM 706 C CA . CYS A 1 88 ? 5.148 4.103 -20.259 1.00 84.62 88 CYS A CA 1
ATOM 707 C C . CYS A 1 88 ? 6.447 3.329 -19.993 1.00 84.62 88 CYS A C 1
ATOM 709 O O . CYS A 1 88 ? 6.579 2.163 -20.352 1.00 84.62 88 CYS A O 1
ATOM 711 N N . ASN A 1 89 ? 7.393 3.958 -19.290 1.00 73.62 89 ASN A N 1
ATOM 712 C CA . ASN A 1 89 ? 8.639 3.315 -18.863 1.00 73.62 89 ASN A CA 1
ATOM 713 C C . ASN A 1 89 ? 8.398 2.401 -17.651 1.00 73.62 89 ASN A C 1
ATOM 715 O O . ASN A 1 89 ? 8.908 2.645 -16.558 1.00 73.62 89 ASN A O 1
ATOM 719 N N . PHE A 1 90 ? 7.566 1.375 -17.820 1.00 71.69 90 PHE A N 1
ATOM 720 C CA . PHE A 1 90 ? 7.501 0.288 -16.859 1.00 71.69 90 PHE A CA 1
ATOM 721 C C . PHE A 1 90 ? 8.790 -0.514 -17.029 1.00 71.69 90 PHE A C 1
ATOM 723 O O . PHE A 1 90 ? 8.975 -1.135 -18.071 1.00 71.69 90 PHE A O 1
ATOM 730 N N . GLY A 1 91 ? 9.694 -0.503 -16.046 1.00 61.88 91 GLY A N 1
ATOM 731 C CA . GLY A 1 91 ? 10.838 -1.421 -16.026 1.00 61.88 91 GLY A CA 1
ATOM 732 C C . GLY A 1 91 ? 10.370 -2.871 -15.843 1.00 61.88 91 GLY A C 1
ATOM 733 O O . GLY A 1 91 ? 10.496 -3.407 -14.740 1.00 61.88 91 GLY A O 1
ATOM 734 N N . LEU A 1 92 ? 9.694 -3.436 -16.848 1.00 58.25 92 LEU A N 1
ATOM 735 C CA . LEU A 1 92 ? 9.171 -4.804 -16.903 1.00 58.25 92 LEU A CA 1
ATOM 736 C C . LEU A 1 92 ? 10.306 -5.816 -17.057 1.00 58.25 92 LEU A C 1
ATOM 738 O O . LEU A 1 92 ? 11.221 -5.566 -17.871 1.00 58.25 92 LEU A O 1
#